Protein AF-A0A0B8P207-F1 (afdb_monomer_lite)

Secondary structure (DSSP, 8-state):
--HHHHHHTSPPPTTS---THHHHHSHHHHHHHHHHHH-TT-TTTSPPHHHHHHHHHHHHHHTT--TT-EEEEET-TTTHHHHHHHHTT-SEEEEE--TTS-GGGT----S-GGG-TT---SSS----PPPP--

InterPro domains:
  IPR029063 S-adenosyl-L-methionine-dependent methyltransferase superfamily [G3DSA:3.40.50.150] (30-123)
  IPR029063 S-adenosyl-L-methionine-dependent methyltransferase superfamily [SSF53335] (37-93)

pLDDT: mean 72.71, std 22.45, range [26.7, 98.06]

Organism: NCBI:txid1481914

Sequence (134 aa):
MFKKIDEASAKPVVWSAYTADVLWTDSHIAKQMLAFHLNPDLSLASRTAEFIDASVDWLVSEFNLSAESKTLDFGCGPGLYTQRLKSKGVGTVLVWISQKTPLSTQERKPRNQSLISNITTGTTLNTVTLASSI

Radius of gyration: 18.99 Å; chains: 1; bounding box: 68×33×40 Å

Foldseek 3Di:
DDVVVVVVPPDDDVPPDDPCLCCAQPPVNVVVLVVQCPDQVHPPNPDHLVVLLVVLVCVCVVVVAALPDAEEAEPCQLPSNVLNNVVVHGRHYEYADDPSHDCVSVPPPPPPVVRPPDHDHDPDPDDDDDDDDD

Structure (mmCIF, N/CA/C/O backbone):
data_AF-A0A0B8P207-F1
#
_entry.id   AF-A0A0B8P207-F1
#
loop_
_atom_site.group_PDB
_atom_site.id
_atom_site.type_symbol
_atom_site.label_atom_id
_atom_site.label_alt_id
_atom_site.label_comp_id
_atom_site.label_asym_id
_atom_site.label_entity_id
_atom_site.label_seq_id
_atom_site.pdbx_PDB_ins_code
_atom_site.Cartn_x
_atom_site.Cartn_y
_atom_site.Cartn_z
_atom_site.occupancy
_atom_site.B_iso_or_equiv
_atom_site.auth_seq_id
_atom_site.auth_comp_id
_atom_site.auth_asym_id
_atom_site.auth_atom_id
_atom_site.pdbx_PDB_model_num
ATOM 1 N N . MET A 1 1 ? 42.340 -3.770 -14.463 1.00 63.97 1 MET A N 1
ATOM 2 C CA . MET A 1 1 ? 42.046 -4.411 -15.767 1.00 63.97 1 MET A CA 1
ATOM 3 C C . MET A 1 1 ? 40.604 -4.881 -15.629 1.00 63.97 1 MET A C 1
ATOM 5 O O . MET A 1 1 ? 40.405 -5.941 -15.077 1.00 63.97 1 MET A O 1
ATOM 9 N N . PHE A 1 2 ? 39.578 -4.045 -15.795 1.00 79.06 2 PHE A N 1
ATOM 10 C CA . PHE A 1 2 ? 39.182 -3.236 -16.948 1.00 79.06 2 PHE A CA 1
ATOM 11 C C . PHE A 1 2 ? 38.489 -1.950 -16.458 1.00 79.06 2 PHE A C 1
ATOM 13 O O . PHE A 1 2 ? 37.304 -1.964 -16.145 1.00 79.06 2 PHE A O 1
ATOM 20 N N . LYS A 1 3 ? 39.213 -0.821 -16.444 1.00 83.81 3 LYS A N 1
ATOM 21 C CA . LYS A 1 3 ? 38.794 0.414 -15.751 1.00 83.81 3 LYS A CA 1
ATOM 22 C C . LYS A 1 3 ? 37.369 0.885 -16.093 1.00 83.81 3 LYS A C 1
ATOM 24 O O . LYS A 1 3 ? 36.627 1.275 -15.207 1.00 83.81 3 LYS A O 1
ATOM 29 N N . LYS A 1 4 ? 36.964 0.779 -17.365 1.00 86.88 4 LYS A N 1
ATOM 30 C CA . LYS A 1 4 ? 35.610 1.150 -17.815 1.00 86.88 4 LYS A CA 1
ATOM 31 C C . LYS A 1 4 ? 34.506 0.246 -17.253 1.00 86.88 4 LYS A C 1
ATOM 33 O O . LYS A 1 4 ? 33.404 0.722 -17.014 1.00 86.88 4 LYS A O 1
ATOM 38 N N . ILE A 1 5 ? 34.785 -1.044 -17.071 1.00 88.25 5 ILE A N 1
ATOM 39 C CA . ILE A 1 5 ? 33.833 -1.999 -16.486 1.00 88.25 5 ILE A CA 1
ATOM 40 C C . ILE A 1 5 ? 33.750 -1.769 -14.976 1.00 88.25 5 ILE A C 1
ATOM 42 O O . ILE A 1 5 ? 32.649 -1.756 -14.431 1.00 88.25 5 ILE A O 1
ATOM 46 N N . ASP A 1 6 ? 34.892 -1.516 -14.330 1.00 89.69 6 ASP A N 1
ATOM 47 C CA . ASP A 1 6 ? 34.966 -1.216 -12.896 1.00 89.69 6 ASP A CA 1
ATOM 48 C C . ASP A 1 6 ? 34.183 0.069 -12.554 1.00 89.69 6 ASP A C 1
ATOM 50 O O . ASP A 1 6 ? 33.414 0.092 -11.597 1.00 89.69 6 ASP A O 1
ATOM 54 N N . GLU A 1 7 ? 34.309 1.117 -13.377 1.00 87.00 7 GLU A N 1
ATOM 55 C CA . GLU A 1 7 ? 33.564 2.378 -13.233 1.00 87.00 7 GLU A CA 1
ATOM 56 C C . GLU A 1 7 ? 32.055 2.208 -13.488 1.00 87.00 7 GLU A C 1
ATOM 58 O O . GLU A 1 7 ? 31.245 2.728 -12.726 1.00 87.00 7 GLU A O 1
ATOM 63 N N . ALA A 1 8 ? 31.655 1.457 -14.521 1.00 85.62 8 ALA A N 1
ATOM 64 C CA . ALA A 1 8 ? 30.241 1.244 -14.851 1.00 85.62 8 ALA A CA 1
ATOM 65 C C . ALA A 1 8 ? 29.517 0.299 -13.876 1.00 85.62 8 ALA A C 1
ATOM 67 O O . ALA A 1 8 ? 28.298 0.373 -13.735 1.00 85.62 8 ALA A O 1
ATOM 68 N N . SER A 1 9 ? 30.261 -0.588 -13.211 1.00 88.69 9 SER A N 1
ATOM 69 C CA . SER A 1 9 ? 29.723 -1.545 -12.233 1.00 88.69 9 SER A CA 1
ATOM 70 C C . SER A 1 9 ? 29.769 -1.011 -10.800 1.00 88.69 9 SER A C 1
ATOM 72 O O . SER A 1 9 ? 29.312 -1.687 -9.875 1.00 88.69 9 SER A O 1
ATOM 74 N N . ALA A 1 10 ? 30.323 0.188 -10.595 1.00 89.44 10 ALA A N 1
ATOM 75 C CA . ALA A 1 10 ? 30.335 0.834 -9.296 1.00 89.44 10 ALA A CA 1
ATOM 76 C C . ALA A 1 10 ? 28.895 1.063 -8.822 1.00 89.44 10 ALA A C 1
ATOM 78 O O . ALA A 1 10 ? 28.066 1.646 -9.523 1.00 89.44 10 ALA A O 1
ATOM 79 N N . LYS A 1 11 ? 28.588 0.588 -7.612 1.00 87.50 11 LYS A N 1
ATOM 80 C CA . LYS A 1 11 ? 27.251 0.734 -7.040 1.00 87.50 11 LYS A CA 1
ATOM 81 C C . LYS A 1 11 ? 26.928 2.229 -6.902 1.00 87.50 11 LYS A C 1
ATOM 83 O O . LYS A 1 11 ? 27.702 2.944 -6.261 1.00 87.50 11 LYS A O 1
ATOM 88 N N . PRO A 1 12 ? 25.797 2.709 -7.445 1.00 85.69 12 PRO A N 1
ATOM 89 C CA . PRO A 1 12 ? 25.413 4.101 -7.281 1.00 85.69 12 PRO A CA 1
ATOM 90 C C . PRO A 1 12 ? 25.145 4.407 -5.806 1.00 85.69 12 PRO A C 1
ATOM 92 O O . PRO A 1 12 ? 24.719 3.541 -5.033 1.00 85.69 12 PRO A O 1
ATOM 95 N N . VAL A 1 13 ? 25.364 5.663 -5.416 1.00 89.88 13 VAL A N 1
ATOM 96 C CA . VAL A 1 13 ? 24.990 6.146 -4.081 1.00 89.88 13 VAL A CA 1
ATOM 97 C C . VAL A 1 13 ? 23.478 5.979 -3.905 1.00 89.88 13 VAL A C 1
ATOM 99 O O . VAL A 1 13 ? 22.705 6.187 -4.845 1.00 89.88 13 VAL A O 1
ATOM 102 N N . VAL A 1 14 ? 23.042 5.574 -2.711 1.00 87.56 14 VAL A N 1
ATOM 103 C CA . VAL A 1 14 ? 21.616 5.361 -2.427 1.00 87.56 14 VAL A CA 1
ATOM 104 C C . VAL A 1 14 ? 20.849 6.664 -2.694 1.00 87.56 14 VAL A C 1
ATOM 106 O O . VAL A 1 14 ? 21.288 7.733 -2.281 1.00 87.56 14 VAL A O 1
ATOM 109 N N . TRP A 1 15 ? 19.739 6.572 -3.434 1.00 81.00 15 TRP A N 1
ATOM 110 C CA . TRP A 1 15 ? 18.905 7.706 -3.877 1.00 81.00 15 TRP A CA 1
ATOM 111 C C . TRP A 1 15 ? 19.580 8.736 -4.799 1.00 81.00 15 TRP A C 1
ATOM 113 O O . TRP A 1 15 ? 19.020 9.804 -5.027 1.00 81.00 15 TRP A O 1
ATOM 123 N N . SER A 1 16 ? 20.740 8.426 -5.384 1.00 83.69 16 SER A N 1
ATOM 124 C CA . SER A 1 16 ? 21.427 9.346 -6.313 1.00 83.69 16 SER A CA 1
ATOM 125 C C . SER A 1 16 ? 20.692 9.596 -7.632 1.00 83.69 16 SER A C 1
ATOM 127 O O . SER A 1 16 ? 20.983 10.575 -8.314 1.00 83.69 16 SER A O 1
ATOM 129 N N . ALA A 1 17 ? 19.733 8.741 -7.990 1.00 77.25 17 ALA A N 1
ATOM 130 C CA . ALA A 1 17 ? 18.917 8.896 -9.183 1.00 77.25 17 ALA A CA 1
ATOM 131 C C . ALA A 1 17 ? 17.462 8.505 -8.908 1.00 77.25 17 ALA A C 1
ATOM 133 O O . ALA A 1 17 ? 17.185 7.495 -8.259 1.00 77.25 17 ALA A O 1
ATOM 134 N N . TYR A 1 18 ? 16.533 9.291 -9.453 1.00 71.06 18 TYR A N 1
ATOM 135 C CA . TYR A 1 18 ? 15.107 8.982 -9.471 1.00 71.06 18 TYR A CA 1
ATOM 136 C C . TYR A 1 18 ? 14.682 8.660 -10.904 1.00 71.06 18 TYR A C 1
ATOM 138 O O . TYR A 1 18 ? 14.500 9.552 -11.727 1.00 71.06 18 TYR A O 1
ATOM 146 N N . THR A 1 19 ? 14.550 7.373 -11.216 1.00 70.69 19 THR A N 1
ATOM 147 C CA . THR A 1 19 ? 14.249 6.884 -12.574 1.00 70.69 19 THR A CA 1
ATOM 148 C C . THR A 1 19 ? 12.760 6.638 -12.817 1.00 70.69 19 THR A C 1
ATOM 150 O O . THR A 1 19 ? 12.350 6.401 -13.949 1.00 70.69 19 THR A O 1
ATOM 153 N N . ALA A 1 20 ? 11.933 6.728 -11.772 1.00 70.75 20 ALA A N 1
ATOM 154 C CA . ALA A 1 20 ? 10.501 6.448 -11.851 1.00 70.75 20 ALA A CA 1
ATOM 155 C C . ALA A 1 20 ? 9.675 7.584 -12.485 1.00 70.75 20 ALA A C 1
ATOM 157 O O . ALA A 1 20 ? 8.475 7.416 -12.677 1.00 70.75 20 ALA A O 1
ATOM 158 N N . ASP A 1 21 ? 10.292 8.721 -12.829 1.00 71.69 21 ASP A N 1
ATOM 159 C CA . ASP A 1 21 ? 9.594 9.870 -13.424 1.00 71.69 21 ASP A CA 1
ATOM 160 C C . ASP A 1 21 ? 8.957 9.510 -14.776 1.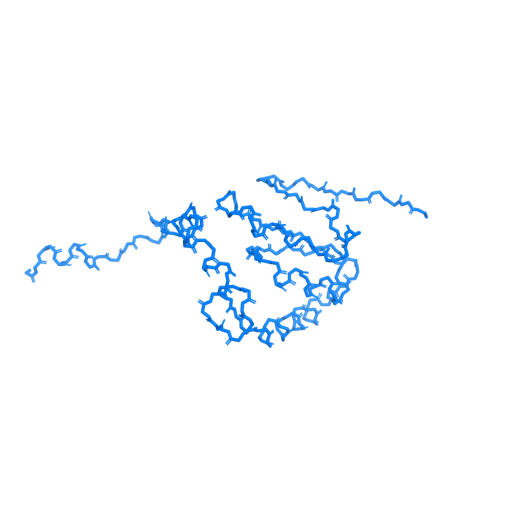00 71.69 21 ASP A C 1
ATOM 162 O O . ASP A 1 21 ? 7.786 9.787 -15.030 1.00 71.69 21 ASP A O 1
ATOM 166 N N . VAL A 1 22 ? 9.700 8.789 -15.621 1.00 77.00 22 VAL A N 1
ATOM 167 C CA . VAL A 1 22 ? 9.257 8.377 -16.965 1.00 77.00 22 VAL A CA 1
ATOM 168 C C . VAL A 1 22 ? 8.040 7.447 -16.907 1.00 77.00 22 VAL A C 1
ATOM 170 O O . VAL A 1 22 ? 7.194 7.492 -17.794 1.00 77.00 22 VAL A O 1
ATOM 173 N N . LEU A 1 23 ? 7.904 6.651 -15.839 1.00 76.38 23 LEU A N 1
ATOM 174 C CA . LEU A 1 23 ? 6.792 5.703 -15.679 1.00 76.38 23 LEU A CA 1
ATOM 175 C C . LEU A 1 23 ? 5.426 6.391 -15.583 1.00 76.38 23 LEU A C 1
ATOM 177 O O . LEU A 1 23 ? 4.408 5.790 -15.919 1.00 76.38 23 LEU A O 1
ATOM 181 N N . TRP A 1 24 ? 5.408 7.633 -15.105 1.00 74.50 24 TRP A N 1
ATOM 182 C CA . TRP A 1 24 ? 4.190 8.372 -14.786 1.00 74.50 24 TRP A CA 1
ATOM 183 C C . TRP A 1 24 ? 4.001 9.623 -15.649 1.00 74.50 24 TRP A C 1
ATOM 185 O O . TRP A 1 24 ? 2.873 10.090 -15.799 1.00 74.50 24 TRP A O 1
ATOM 195 N N . THR A 1 25 ? 5.078 10.143 -16.239 1.00 76.88 25 THR A N 1
ATOM 196 C CA . THR A 1 25 ? 5.042 11.326 -17.112 1.00 76.88 25 THR A CA 1
ATOM 197 C C . THR A 1 25 ? 4.810 10.991 -18.584 1.00 76.88 25 THR A C 1
ATOM 199 O O . THR A 1 25 ? 4.226 11.806 -19.298 1.00 76.88 25 THR A O 1
ATOM 202 N N . ASP A 1 26 ? 5.186 9.794 -19.047 1.00 84.69 26 ASP A N 1
ATOM 203 C CA . ASP A 1 26 ? 4.831 9.335 -20.390 1.00 84.69 26 ASP A CA 1
ATOM 204 C C . ASP A 1 26 ? 3.397 8.790 -20.416 1.00 84.69 26 ASP A C 1
ATOM 206 O O . ASP A 1 26 ? 3.046 7.860 -19.690 1.00 84.69 26 ASP A O 1
ATOM 210 N N . SER A 1 27 ? 2.550 9.354 -21.278 1.00 81.31 27 SER A N 1
ATOM 211 C CA . SER A 1 27 ? 1.120 9.022 -21.311 1.00 81.31 27 SER A CA 1
ATOM 212 C C . SER A 1 27 ? 0.810 7.574 -21.710 1.00 81.31 27 SER A C 1
ATOM 214 O O . SER A 1 27 ? -0.212 7.030 -21.283 1.00 81.31 27 SER A O 1
ATOM 216 N N . HIS A 1 28 ? 1.651 6.944 -22.535 1.00 85.31 28 HIS A N 1
ATOM 217 C CA . HIS A 1 28 ? 1.461 5.560 -22.959 1.00 85.31 28 HIS A CA 1
ATOM 218 C C . HIS A 1 28 ? 1.875 4.611 -21.834 1.00 85.31 28 HIS A C 1
ATOM 220 O O . HIS A 1 28 ? 1.100 3.729 -21.455 1.00 85.31 28 HIS A O 1
ATOM 226 N N . ILE A 1 29 ? 3.054 4.844 -21.253 1.00 83.12 29 ILE A N 1
ATOM 227 C CA . ILE A 1 29 ? 3.585 4.039 -20.148 1.00 83.12 29 ILE A CA 1
ATOM 228 C C . ILE A 1 29 ? 2.687 4.172 -18.914 1.00 83.12 29 ILE A C 1
ATOM 230 O O . ILE A 1 29 ? 2.298 3.159 -18.335 1.00 83.12 29 ILE A O 1
ATOM 234 N N . ALA A 1 30 ? 2.261 5.387 -18.565 1.00 82.19 30 ALA A N 1
ATOM 235 C CA . ALA A 1 30 ? 1.396 5.644 -17.417 1.00 82.19 30 ALA A CA 1
ATOM 236 C C . ALA A 1 30 ? 0.056 4.898 -17.491 1.00 82.19 30 ALA A C 1
ATOM 238 O O . ALA A 1 30 ? -0.410 4.361 -16.484 1.00 82.19 30 ALA A O 1
ATOM 239 N N . LYS A 1 31 ? -0.566 4.826 -18.678 1.00 83.88 31 LYS A N 1
ATOM 240 C CA . LYS A 1 31 ? -1.819 4.076 -18.879 1.00 83.88 31 LYS A CA 1
ATOM 241 C C . LYS A 1 31 ? -1.630 2.588 -18.614 1.00 83.88 31 LYS A C 1
ATOM 243 O O . LYS A 1 31 ? -2.454 1.987 -17.928 1.00 83.88 31 LYS A O 1
ATOM 248 N N . GLN A 1 32 ? -0.542 2.012 -19.120 1.00 87.12 32 GLN A N 1
ATOM 249 C CA . GLN A 1 32 ? -0.236 0.599 -18.903 1.00 87.12 32 GLN A CA 1
ATOM 250 C C . GLN A 1 32 ? 0.117 0.322 -17.442 1.00 87.12 32 GLN A C 1
ATOM 252 O O . GLN A 1 32 ? -0.411 -0.615 -16.850 1.00 87.12 32 GLN A O 1
ATOM 257 N N . MET A 1 33 ? 0.931 1.180 -16.825 1.00 85.50 33 MET A N 1
ATOM 258 C CA . MET A 1 33 ? 1.253 1.104 -15.400 1.00 85.50 33 MET A CA 1
ATOM 259 C C . MET A 1 33 ? -0.004 1.140 -14.528 1.00 85.50 33 MET A C 1
ATOM 261 O O . MET A 1 33 ? -0.147 0.321 -13.620 1.00 85.50 33 MET A O 1
ATOM 265 N N . LEU A 1 34 ? -0.949 2.035 -14.828 1.00 84.94 34 LEU A N 1
ATOM 266 C CA . LEU A 1 34 ? -2.228 2.091 -14.125 1.00 84.94 34 LEU A CA 1
ATOM 267 C C . LEU A 1 34 ? -3.057 0.819 -14.350 1.00 84.94 34 LEU A C 1
ATOM 269 O O . LEU A 1 34 ? -3.616 0.288 -13.392 1.00 84.94 34 LEU A O 1
ATOM 273 N N . ALA A 1 35 ? -3.113 0.299 -15.578 1.00 85.31 35 ALA A N 1
ATOM 274 C CA . ALA A 1 35 ? -3.821 -0.945 -15.877 1.00 85.31 35 ALA A CA 1
ATOM 275 C C . ALA A 1 35 ? -3.256 -2.134 -15.079 1.00 85.31 35 ALA A C 1
ATOM 277 O O . ALA A 1 35 ? -4.028 -2.889 -14.487 1.00 85.31 35 ALA A O 1
ATOM 278 N N . PHE A 1 36 ? -1.928 -2.258 -14.979 1.00 86.44 36 PHE A N 1
ATOM 279 C CA . PHE A 1 36 ? -1.287 -3.284 -14.151 1.00 86.44 36 PHE A CA 1
ATOM 280 C C . PHE A 1 36 ? -1.574 -3.100 -12.660 1.00 86.44 36 PHE A C 1
ATOM 282 O O . PHE A 1 36 ? -1.835 -4.079 -11.970 1.00 86.44 36 PHE A O 1
ATOM 289 N N . HIS A 1 37 ? -1.574 -1.864 -12.157 1.00 83.38 37 HIS A N 1
ATOM 290 C CA . HIS A 1 37 ? -1.909 -1.584 -10.759 1.00 83.38 37 HIS A CA 1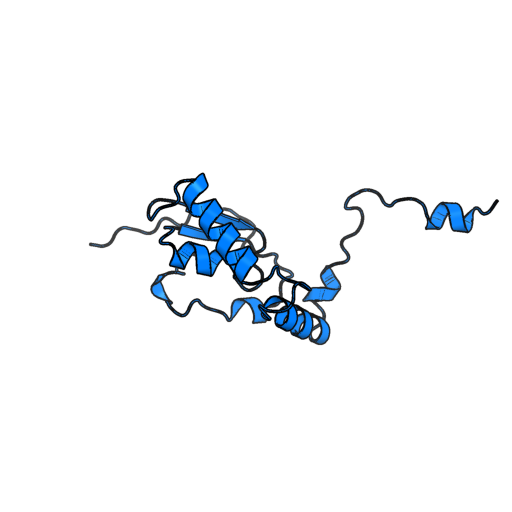
ATOM 291 C C . HIS A 1 37 ? -3.358 -1.933 -10.400 1.00 83.38 37 HIS A C 1
ATOM 293 O O . HIS A 1 37 ? -3.640 -2.236 -9.239 1.00 83.38 37 HIS A O 1
ATOM 299 N N . LEU A 1 38 ? -4.273 -1.841 -11.368 1.00 82.88 38 LEU A N 1
ATOM 300 C CA . LEU A 1 38 ? -5.699 -2.103 -11.190 1.00 82.88 38 LEU A CA 1
ATOM 301 C C . LEU A 1 38 ? -6.094 -3.561 -11.431 1.00 82.88 38 LEU A C 1
ATOM 303 O O . LEU A 1 38 ? -7.223 -3.919 -11.093 1.00 82.88 38 LEU A O 1
ATOM 307 N N . ASN A 1 39 ? -5.211 -4.377 -12.007 1.00 85.12 39 ASN A N 1
ATOM 308 C CA . ASN A 1 39 ? -5.474 -5.790 -12.228 1.00 85.12 39 ASN A CA 1
ATOM 309 C C . ASN A 1 39 ? -5.215 -6.580 -10.925 1.00 85.12 39 ASN A C 1
ATOM 311 O O . ASN A 1 39 ? -4.060 -6.676 -10.509 1.00 85.12 39 ASN A O 1
ATOM 315 N N . PRO A 1 40 ? -6.256 -7.134 -10.274 1.00 81.06 40 PRO A N 1
ATOM 316 C CA . PRO A 1 40 ? -6.113 -7.817 -8.987 1.00 81.06 40 PRO A CA 1
ATOM 317 C C . PRO A 1 40 ? -5.354 -9.148 -9.082 1.00 81.06 40 PRO A C 1
ATOM 319 O O . PRO A 1 40 ? -4.796 -9.588 -8.076 1.00 81.06 40 PRO A O 1
ATOM 322 N N . ASP A 1 41 ? -5.298 -9.741 -10.277 1.00 83.62 41 ASP A N 1
ATOM 323 C CA . ASP A 1 41 ? -4.736 -11.072 -10.526 1.00 83.62 41 ASP A CA 1
ATOM 324 C C . ASP A 1 41 ? -3.233 -11.019 -10.851 1.00 83.62 41 ASP A C 1
ATOM 326 O O . ASP A 1 41 ? -2.554 -12.045 -10.900 1.00 83.62 41 ASP A O 1
ATOM 330 N N . LEU A 1 42 ? -2.692 -9.820 -11.094 1.00 80.75 42 LEU A N 1
ATOM 331 C CA . LEU A 1 42 ? -1.298 -9.614 -11.474 1.00 80.75 42 LEU A CA 1
ATOM 332 C C . LEU A 1 42 ? -0.518 -8.962 -10.335 1.00 80.75 42 LEU A C 1
ATOM 334 O O . LEU A 1 42 ? -0.729 -7.800 -10.001 1.00 80.75 42 LEU A O 1
ATOM 338 N N . SER A 1 43 ? 0.496 -9.656 -9.819 1.00 81.00 43 SER A N 1
ATOM 339 C CA . SER A 1 43 ? 1.416 -9.097 -8.819 1.00 81.00 43 SER A CA 1
ATOM 340 C C . SER A 1 43 ? 2.555 -8.260 -9.434 1.00 81.00 43 SER A C 1
ATOM 342 O O . SER A 1 43 ? 3.670 -8.257 -8.911 1.00 81.00 43 SER A O 1
ATOM 344 N N . LEU A 1 44 ? 2.321 -7.629 -10.593 1.00 79.62 44 LEU A N 1
ATOM 345 C CA . LEU A 1 44 ? 3.358 -6.939 -11.377 1.00 79.62 44 LEU A CA 1
ATOM 346 C C . LEU A 1 44 ? 3.605 -5.496 -10.920 1.00 79.62 44 LEU A C 1
ATOM 348 O O . LEU A 1 44 ? 4.734 -5.020 -10.996 1.00 79.62 44 LEU A O 1
ATOM 352 N N . ALA A 1 45 ? 2.560 -4.805 -10.463 1.00 79.81 45 ALA A N 1
ATOM 353 C CA . ALA A 1 45 ? 2.632 -3.398 -10.061 1.00 79.81 45 ALA A CA 1
ATOM 354 C C . ALA A 1 45 ? 2.052 -3.173 -8.658 1.00 79.81 45 ALA A C 1
ATOM 356 O O . ALA A 1 45 ? 2.686 -2.549 -7.810 1.00 79.81 45 ALA A O 1
ATOM 357 N N . SER A 1 46 ? 0.873 -3.737 -8.387 1.00 84.12 46 SER A N 1
ATOM 358 C CA . SER A 1 46 ? 0.323 -3.870 -7.034 1.00 84.12 46 SER A CA 1
ATOM 359 C C . SER A 1 46 ? 0.560 -5.286 -6.501 1.00 84.12 46 SER A C 1
ATOM 361 O O . SER A 1 46 ? 0.799 -6.220 -7.264 1.00 84.12 46 SER A O 1
ATOM 363 N N . ARG A 1 47 ? 0.454 -5.466 -5.179 1.00 88.38 47 ARG A N 1
ATOM 364 C CA . ARG A 1 47 ? 0.196 -6.794 -4.596 1.00 88.38 47 ARG A CA 1
ATOM 365 C C . ARG A 1 47 ? -1.195 -7.278 -5.040 1.00 88.38 47 ARG A C 1
ATOM 367 O O . ARG A 1 47 ? -2.029 -6.455 -5.417 1.00 88.38 47 ARG A O 1
ATOM 374 N N . THR A 1 48 ? -1.444 -8.586 -4.975 1.00 90.56 48 THR A N 1
ATOM 375 C CA . THR A 1 48 ? -2.757 -9.150 -5.332 1.00 90.56 48 THR A CA 1
ATOM 376 C C . THR A 1 48 ? -3.850 -8.656 -4.387 1.00 90.56 48 THR A C 1
ATOM 378 O O . THR A 1 48 ? -3.562 -8.193 -3.275 1.00 90.56 48 THR A O 1
ATOM 381 N N . ALA A 1 49 ? -5.107 -8.757 -4.818 1.00 89.94 49 ALA A N 1
ATOM 382 C CA . ALA A 1 49 ? -6.242 -8.329 -4.005 1.00 89.94 49 ALA A CA 1
ATOM 383 C C . ALA A 1 49 ? -6.278 -9.039 -2.643 1.00 89.94 49 ALA A C 1
ATOM 385 O O . ALA A 1 49 ? -6.397 -8.363 -1.624 1.00 89.94 49 ALA A O 1
ATOM 386 N N . GLU A 1 50 ? -6.064 -10.356 -2.614 1.00 92.75 50 GLU A N 1
ATOM 387 C CA . GLU A 1 50 ? -6.106 -11.176 -1.396 1.00 92.75 50 GLU A CA 1
ATOM 388 C C . GLU A 1 50 ? -5.034 -10.739 -0.398 1.00 92.75 50 GLU A C 1
ATOM 390 O O . GLU A 1 50 ? -5.287 -10.649 0.802 1.00 92.75 50 GLU A O 1
ATOM 395 N N . PHE A 1 51 ? -3.832 -10.425 -0.893 1.00 93.69 51 PHE A N 1
ATOM 396 C CA . PHE A 1 51 ? -2.750 -9.939 -0.044 1.00 93.69 51 PHE A CA 1
ATOM 397 C C . PHE A 1 51 ? -3.083 -8.570 0.553 1.00 93.69 51 PHE A C 1
ATOM 399 O O . PHE A 1 51 ? -2.820 -8.326 1.732 1.00 93.69 51 PHE A O 1
ATOM 406 N N . ILE A 1 52 ? -3.645 -7.664 -0.252 1.00 92.69 52 ILE A N 1
ATOM 407 C CA . ILE A 1 52 ? -4.034 -6.328 0.213 1.00 92.69 52 ILE A CA 1
ATOM 408 C C . ILE A 1 52 ? -5.166 -6.438 1.238 1.00 92.69 52 ILE A C 1
ATOM 410 O O . ILE A 1 52 ? -5.093 -5.776 2.270 1.00 92.69 52 ILE A O 1
ATOM 414 N N . ASP A 1 53 ? -6.171 -7.278 0.995 1.00 94.81 53 ASP A N 1
ATOM 415 C CA . ASP A 1 53 ? -7.282 -7.504 1.924 1.00 94.81 53 ASP A CA 1
ATOM 416 C C . ASP A 1 53 ? -6.783 -8.064 3.262 1.00 94.81 53 ASP A C 1
ATOM 418 O O . ASP A 1 53 ? -7.065 -7.480 4.309 1.00 94.81 53 ASP A O 1
ATOM 422 N N . ALA A 1 54 ? -5.939 -9.100 3.233 1.00 96.75 54 ALA A N 1
ATOM 423 C CA . ALA A 1 54 ? -5.320 -9.652 4.438 1.00 96.75 54 ALA A CA 1
ATOM 424 C C . ALA A 1 54 ? -4.449 -8.620 5.175 1.00 96.75 54 ALA A C 1
ATOM 426 O O . ALA A 1 54 ? -4.460 -8.556 6.403 1.00 96.75 54 ALA A O 1
ATOM 427 N N . SER A 1 55 ? -3.719 -7.781 4.433 1.00 95.75 55 SER A N 1
ATOM 428 C CA . SER A 1 55 ? -2.914 -6.703 5.018 1.00 95.75 55 SER A CA 1
ATOM 429 C C . SER A 1 55 ? -3.789 -5.664 5.712 1.00 95.75 55 SER A C 1
ATOM 431 O O . SER A 1 55 ? -3.456 -5.214 6.801 1.00 95.75 55 SER A O 1
ATOM 433 N N . VAL A 1 56 ? -4.900 -5.263 5.088 1.00 95.56 56 VAL A N 1
ATOM 434 C CA . VAL A 1 56 ? -5.830 -4.290 5.669 1.00 95.56 56 VAL A CA 1
ATOM 435 C C . VAL A 1 56 ? -6.487 -4.859 6.920 1.00 95.56 56 VAL A C 1
ATOM 437 O O . VAL A 1 56 ? -6.571 -4.148 7.917 1.00 95.56 56 VAL A O 1
ATOM 440 N N . ASP A 1 57 ? -6.896 -6.125 6.896 1.00 97.50 57 ASP A N 1
ATOM 441 C CA . ASP A 1 57 ? -7.465 -6.790 8.068 1.00 97.50 57 ASP A CA 1
ATOM 442 C C . ASP A 1 57 ? -6.472 -6.839 9.221 1.00 97.50 57 ASP A C 1
ATOM 444 O O . ASP A 1 57 ? -6.812 -6.445 10.337 1.00 97.50 57 ASP A O 1
ATOM 448 N N . TRP A 1 58 ? -5.226 -7.218 8.929 1.00 98.00 58 TRP A N 1
ATOM 449 C CA . TRP A 1 58 ? -4.155 -7.203 9.915 1.00 98.00 58 TRP A CA 1
ATOM 450 C C . TRP A 1 58 ? -3.906 -5.797 10.474 1.00 98.00 58 TRP A C 1
ATOM 452 O O . TRP A 1 58 ? -3.845 -5.634 11.688 1.00 98.00 58 TRP A O 1
ATOM 462 N N . LEU A 1 59 ? -3.831 -4.765 9.626 1.00 96.31 59 LEU A N 1
ATOM 463 C CA . LEU A 1 59 ? -3.645 -3.377 10.070 1.00 96.31 59 LEU A CA 1
ATOM 464 C C . LEU A 1 59 ? -4.786 -2.907 10.980 1.00 96.31 59 LEU A C 1
ATOM 466 O O . LEU A 1 59 ? -4.539 -2.266 12.000 1.00 96.31 59 LEU A O 1
ATOM 470 N N . VAL A 1 60 ? -6.033 -3.209 10.613 1.00 96.56 60 VAL A N 1
ATOM 471 C CA . VAL A 1 60 ? -7.206 -2.825 11.407 1.00 96.56 60 VAL A CA 1
ATOM 472 C C . VAL A 1 60 ? -7.186 -3.519 12.764 1.00 96.56 60 VAL A C 1
ATOM 474 O O . VAL A 1 60 ? -7.422 -2.852 13.769 1.00 96.56 60 VAL A O 1
ATOM 477 N N . SER A 1 61 ? -6.862 -4.815 12.814 1.00 97.44 61 SER A N 1
ATOM 478 C CA . SER A 1 61 ? -6.797 -5.552 14.078 1.00 97.44 61 SER A CA 1
ATOM 479 C C . SER A 1 61 ? -5.610 -5.144 14.948 1.00 97.44 61 SER A C 1
ATOM 481 O O . SER A 1 61 ? -5.781 -4.925 16.142 1.00 97.44 61 SER A O 1
ATOM 483 N N . GLU A 1 62 ? -4.421 -5.018 14.357 1.00 98.06 62 GLU A N 1
ATOM 484 C CA . GLU A 1 62 ? -3.167 -4.765 15.077 1.00 98.06 62 GLU A CA 1
ATOM 485 C C . GLU A 1 62 ? -3.183 -3.391 15.749 1.00 98.06 62 GLU A C 1
ATOM 487 O O . GLU A 1 62 ? -2.787 -3.242 16.902 1.00 98.06 62 GLU A O 1
ATOM 492 N N . PHE A 1 63 ? -3.689 -2.381 15.037 1.00 96.50 63 PHE A N 1
ATOM 493 C CA . PHE A 1 63 ? -3.736 -1.006 15.530 1.00 96.50 63 PHE A CA 1
ATOM 494 C C . PHE A 1 63 ? -5.095 -0.616 16.117 1.00 96.50 63 PHE A C 1
ATOM 496 O O . PHE A 1 63 ? -5.287 0.549 16.465 1.00 96.50 63 PHE A O 1
ATOM 503 N N . ASN A 1 64 ? -6.030 -1.569 16.224 1.00 96.38 64 ASN A N 1
ATOM 504 C CA . ASN A 1 64 ? -7.400 -1.347 16.687 1.00 96.38 64 ASN A CA 1
ATOM 505 C C . ASN A 1 64 ? -8.059 -0.139 15.991 1.00 96.38 64 ASN A C 1
ATOM 507 O O . ASN A 1 64 ? -8.595 0.767 16.634 1.00 96.38 64 ASN A O 1
ATOM 511 N N . LEU A 1 65 ? -7.944 -0.091 14.660 1.00 96.38 65 LEU A N 1
ATOM 512 C CA . LEU A 1 65 ? -8.422 1.044 13.876 1.00 96.38 65 LEU A CA 1
ATOM 513 C C . LEU A 1 65 ? -9.952 1.098 13.884 1.00 96.38 65 LEU A C 1
ATOM 515 O O . LEU A 1 65 ? -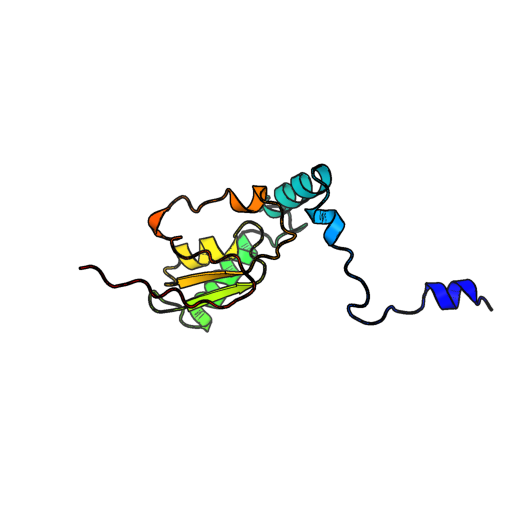10.633 0.101 13.658 1.00 96.38 65 LEU A O 1
ATOM 519 N N . SER A 1 66 ? -10.481 2.300 14.085 1.00 94.69 66 SER A N 1
ATOM 520 C CA . SER A 1 66 ? -11.904 2.556 14.306 1.00 94.69 66 SER A CA 1
ATOM 521 C C . SER A 1 66 ? -12.388 3.827 13.597 1.00 94.69 66 SER A C 1
ATOM 523 O O . SER A 1 66 ? -11.623 4.515 12.908 1.00 94.69 66 SER A O 1
ATOM 525 N N . ALA A 1 67 ? -13.660 4.183 13.797 1.00 93.75 67 ALA A N 1
ATOM 526 C CA . ALA A 1 67 ? -14.263 5.406 13.265 1.00 93.75 67 ALA A CA 1
ATOM 527 C C . ALA A 1 67 ? -13.613 6.697 13.807 1.00 93.75 67 ALA A C 1
ATOM 529 O O . ALA A 1 67 ? -13.703 7.749 13.177 1.00 93.75 67 ALA A O 1
ATOM 530 N N . GLU A 1 68 ? -12.912 6.621 14.936 1.00 94.06 68 GLU A N 1
ATOM 531 C CA . GLU A 1 68 ? -12.181 7.733 15.552 1.00 94.06 68 GLU A CA 1
ATOM 532 C C . GLU A 1 68 ? -10.732 7.834 15.048 1.00 94.06 68 GLU A C 1
ATOM 534 O O . GLU A 1 68 ? -10.052 8.840 15.267 1.00 94.06 68 GLU A O 1
ATOM 539 N N . SER A 1 69 ? -10.245 6.799 14.359 1.00 93.94 69 SER A N 1
ATOM 540 C CA . SER A 1 69 ? -8.861 6.720 13.898 1.00 93.94 69 SER A CA 1
ATOM 541 C C . SER A 1 69 ? -8.582 7.660 12.727 1.00 93.94 69 SER A C 1
ATOM 543 O O . SER A 1 69 ? -9.433 7.908 11.865 1.00 93.94 69 SER A O 1
ATOM 545 N N . LYS A 1 70 ? -7.341 8.155 12.675 1.00 92.38 70 LYS A N 1
ATOM 546 C CA . LYS A 1 70 ? -6.816 8.974 11.578 1.00 92.38 70 LYS A CA 1
ATOM 547 C C . LYS A 1 70 ? -5.578 8.302 11.003 1.00 92.38 70 LYS A C 1
ATOM 549 O O . LYS A 1 70 ? -4.565 8.195 11.687 1.00 92.38 70 LYS A O 1
ATOM 554 N N . THR A 1 71 ? -5.659 7.858 9.757 1.00 88.50 71 THR A N 1
ATOM 555 C CA . THR A 1 71 ? -4.565 7.189 9.050 1.00 88.50 71 THR A CA 1
ATOM 556 C C . THR A 1 71 ? -4.100 8.017 7.857 1.00 88.50 71 THR A C 1
ATOM 558 O O . THR A 1 71 ? -4.829 8.872 7.350 1.00 88.50 71 THR A O 1
ATOM 561 N N . LEU A 1 72 ? -2.861 7.781 7.427 1.00 87.69 72 LEU A N 1
ATOM 562 C CA . LEU A 1 72 ? -2.250 8.413 6.262 1.00 87.69 72 LEU A CA 1
ATOM 563 C C . LEU A 1 72 ? -1.652 7.326 5.364 1.00 87.69 72 LEU A C 1
ATOM 565 O O . LEU A 1 72 ? -0.763 6.590 5.785 1.00 87.69 72 LEU A O 1
ATOM 569 N N . ASP A 1 73 ? -2.160 7.226 4.141 1.00 84.31 73 ASP A N 1
ATOM 570 C CA . ASP A 1 73 ? -1.725 6.281 3.113 1.00 84.31 73 ASP A CA 1
ATOM 571 C C . ASP A 1 73 ? -0.650 6.942 2.232 1.00 84.31 73 ASP A C 1
ATOM 573 O O . ASP A 1 73 ? -0.941 7.823 1.413 1.00 84.31 73 ASP A O 1
ATOM 577 N N . PHE A 1 74 ? 0.611 6.548 2.441 1.00 77.56 74 PHE A N 1
ATOM 578 C CA . PHE A 1 74 ? 1.749 7.012 1.651 1.00 77.56 74 PHE A CA 1
ATOM 579 C C . PHE A 1 74 ? 1.896 6.169 0.385 1.00 77.56 74 PHE A C 1
ATOM 581 O O . PHE A 1 74 ? 2.449 5.072 0.416 1.00 77.56 74 PHE A O 1
ATOM 588 N N . GLY A 1 75 ? 1.462 6.722 -0.750 1.00 69.38 75 GLY A N 1
ATOM 589 C CA . GLY A 1 75 ? 1.647 6.079 -2.050 1.00 69.38 75 GLY A CA 1
ATOM 590 C C . GLY A 1 75 ? 0.455 5.247 -2.507 1.00 69.38 75 GLY A C 1
ATOM 591 O O . GLY A 1 75 ? 0.644 4.220 -3.154 1.00 69.38 75 GLY A O 1
ATOM 592 N N . CYS A 1 76 ? -0.773 5.709 -2.241 1.00 63.47 76 CYS A N 1
ATOM 593 C CA . CYS A 1 76 ? -1.969 4.938 -2.575 1.00 63.47 76 CYS A CA 1
ATOM 594 C C . CYS A 1 76 ? -2.104 4.629 -4.073 1.00 63.47 76 CYS A C 1
ATOM 596 O O . CYS A 1 76 ? -2.883 3.742 -4.418 1.00 63.47 76 CYS A O 1
ATOM 598 N N . GLY A 1 77 ? -1.415 5.372 -4.955 1.00 72.25 77 GLY A N 1
ATOM 599 C CA . GLY A 1 77 ? -1.574 5.291 -6.407 1.00 72.25 77 GLY A CA 1
ATOM 600 C C . GLY A 1 77 ? -3.071 5.272 -6.757 1.00 72.25 77 GLY A C 1
ATOM 601 O O . GLY A 1 77 ? -3.737 6.273 -6.510 1.00 72.25 77 GLY A O 1
ATOM 602 N N . PRO A 1 78 ? -3.637 4.141 -7.225 1.00 74.62 78 PRO A N 1
ATOM 603 C CA . PRO A 1 78 ? -5.077 3.975 -7.504 1.00 74.62 78 PRO A CA 1
ATOM 604 C C . PRO A 1 78 ? -6.035 3.922 -6.286 1.00 74.62 78 PRO A C 1
ATOM 606 O O . PRO A 1 78 ? -7.245 3.779 -6.471 1.00 74.62 78 PRO A O 1
ATOM 609 N N . GLY A 1 79 ? -5.538 3.975 -5.048 1.00 81.75 79 GLY A N 1
ATOM 610 C CA . GLY A 1 79 ? -6.343 4.020 -3.819 1.00 81.75 79 GLY A CA 1
ATOM 611 C C . GLY A 1 79 ? -6.735 2.660 -3.227 1.00 81.75 79 GLY A C 1
ATOM 612 O O . GLY A 1 79 ? -7.737 2.581 -2.515 1.00 81.75 79 GLY A O 1
ATOM 613 N N . LEU A 1 80 ? -5.989 1.584 -3.511 1.00 85.94 80 LEU A N 1
ATOM 614 C CA . LEU A 1 80 ? -6.386 0.214 -3.134 1.00 85.94 80 LEU A CA 1
ATOM 615 C C . LEU A 1 80 ? -6.488 -0.008 -1.619 1.00 85.94 80 LEU A C 1
ATOM 617 O O . LEU A 1 80 ? -7.449 -0.643 -1.183 1.00 85.94 80 LEU A O 1
ATOM 621 N N . TYR A 1 81 ? -5.541 0.521 -0.836 1.00 89.38 81 TYR A N 1
ATOM 622 C CA . TYR A 1 81 ? -5.546 0.432 0.630 1.00 89.38 81 TYR A CA 1
ATOM 623 C C . TYR A 1 81 ? -6.545 1.412 1.241 1.00 89.38 81 TYR A C 1
ATOM 625 O O . TYR A 1 81 ? -7.399 1.008 2.028 1.00 89.38 81 TYR A O 1
ATOM 633 N N . THR A 1 82 ? -6.507 2.678 0.817 1.00 88.50 82 THR A N 1
ATOM 634 C CA . THR A 1 82 ? -7.446 3.720 1.260 1.00 88.50 82 THR A CA 1
ATOM 635 C C . THR A 1 82 ? -8.914 3.285 1.170 1.00 88.50 82 THR A C 1
ATOM 637 O O . THR A 1 82 ? -9.662 3.416 2.141 1.00 88.50 82 THR A O 1
ATOM 640 N N . GLN A 1 83 ? -9.342 2.732 0.027 1.00 87.38 83 GLN A N 1
ATOM 641 C CA . GLN A 1 83 ? -10.731 2.292 -0.160 1.00 87.38 83 GLN A CA 1
ATOM 642 C C . GLN A 1 83 ? -11.1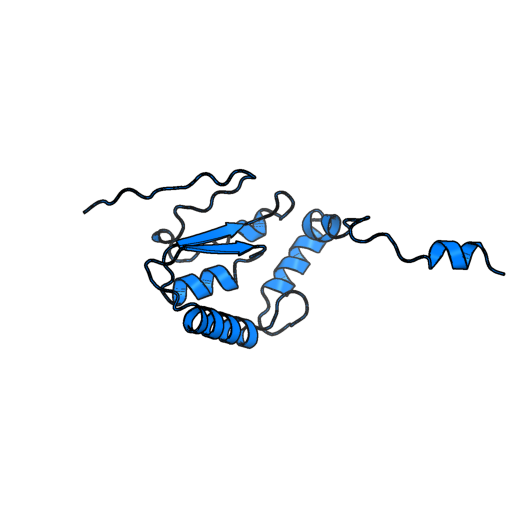13 1.168 0.808 1.00 87.38 83 GLN A C 1
ATOM 644 O O . GLN A 1 83 ? -12.207 1.183 1.373 1.00 87.38 83 GLN A O 1
ATOM 649 N N . ARG A 1 84 ? -10.201 0.222 1.037 1.00 91.31 84 ARG A N 1
ATOM 650 C CA . ARG A 1 84 ? -10.425 -0.914 1.934 1.00 91.31 84 ARG A CA 1
ATOM 651 C C . ARG A 1 84 ? -1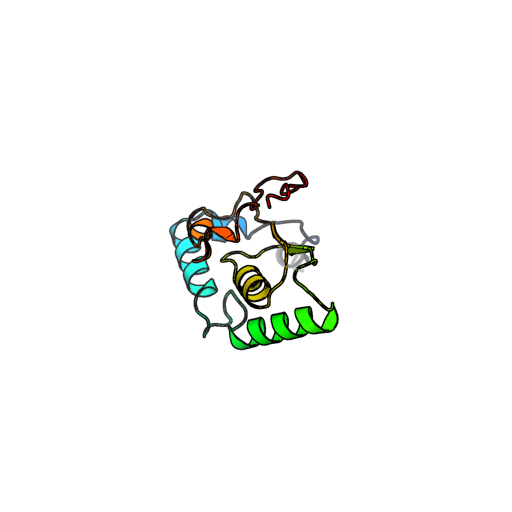0.442 -0.492 3.399 1.00 91.31 84 ARG A C 1
ATOM 653 O O . ARG A 1 84 ? -11.368 -0.874 4.107 1.00 91.31 84 ARG A O 1
ATOM 660 N N . LEU A 1 85 ? -9.527 0.377 3.830 1.00 91.31 85 LEU A N 1
ATOM 661 C CA . LEU A 1 85 ? -9.539 0.958 5.180 1.00 91.31 85 LEU A CA 1
ATOM 662 C C . LEU A 1 85 ? -10.858 1.689 5.458 1.00 91.31 85 LEU A C 1
ATOM 664 O O . LEU A 1 85 ? -11.492 1.459 6.486 1.00 91.31 85 LEU A O 1
ATOM 668 N N . LYS A 1 86 ? -11.339 2.502 4.508 1.00 89.75 86 LYS A N 1
ATOM 669 C CA . LYS A 1 86 ? -12.664 3.130 4.627 1.00 89.75 86 LYS A CA 1
ATOM 670 C C . LYS A 1 86 ? -13.794 2.103 4.686 1.00 89.75 86 LYS A C 1
ATOM 672 O O . LYS A 1 86 ? -14.707 2.283 5.485 1.00 89.75 86 LYS A O 1
ATOM 677 N N . SER A 1 87 ? -13.733 1.032 3.892 1.00 91.06 87 SER A N 1
ATOM 678 C CA . SER A 1 87 ? -14.741 -0.039 3.930 1.00 91.06 87 SER A CA 1
ATOM 679 C C . SER A 1 87 ? -14.767 -0.805 5.260 1.00 91.06 87 SER A C 1
ATOM 681 O O . SER A 1 87 ? -15.817 -1.308 5.645 1.00 91.06 87 SER A O 1
ATOM 683 N N . LYS A 1 88 ? -13.644 -0.834 5.991 1.00 93.25 88 LYS A N 1
ATOM 684 C CA . LYS A 1 88 ? -13.518 -1.432 7.330 1.00 93.25 88 LYS A CA 1
ATOM 685 C C . LYS A 1 88 ? -13.942 -0.492 8.464 1.00 93.25 88 LYS A C 1
ATOM 687 O O . LYS A 1 88 ? -13.804 -0.844 9.627 1.00 93.25 88 LYS A O 1
ATOM 692 N N . GLY A 1 89 ? -14.473 0.690 8.143 1.00 90.94 89 GLY A N 1
ATOM 693 C CA . GLY A 1 89 ? -14.996 1.630 9.136 1.00 90.94 89 GLY A CA 1
ATOM 694 C C . GLY A 1 89 ? -13.957 2.580 9.731 1.00 90.94 89 GLY A C 1
ATOM 695 O O . GLY A 1 89 ? -14.270 3.282 10.687 1.00 90.94 89 GLY A O 1
ATOM 696 N N . VAL A 1 90 ? -12.747 2.661 9.162 1.00 91.75 90 VAL A N 1
ATOM 697 C CA . VAL A 1 90 ? -11.738 3.629 9.616 1.00 91.75 90 VAL A CA 1
ATOM 698 C C . VAL A 1 90 ? -12.238 5.056 9.377 1.00 91.75 90 VAL A C 1
ATOM 700 O O . VAL A 1 90 ? -12.759 5.377 8.301 1.00 91.75 90 VAL A O 1
ATOM 703 N N . GLY A 1 91 ? -12.075 5.914 10.383 1.00 91.12 91 GLY A N 1
ATOM 704 C CA . GLY A 1 91 ? -12.566 7.291 10.415 1.00 91.12 91 GLY A CA 1
ATOM 705 C C . GLY A 1 91 ? -12.032 8.177 9.297 1.00 91.12 91 GLY A C 1
ATOM 706 O O . GLY A 1 91 ? -12.662 8.350 8.249 1.00 91.12 91 GLY A O 1
ATOM 707 N N . THR A 1 92 ? -10.862 8.769 9.523 1.00 87.00 92 THR A N 1
ATOM 708 C CA . THR A 1 92 ? -10.180 9.616 8.537 1.00 87.00 92 THR A CA 1
ATOM 709 C C . THR A 1 92 ? -9.061 8.825 7.881 1.00 87.00 92 THR A C 1
ATOM 711 O O . THR A 1 92 ? -8.200 8.298 8.577 1.00 87.00 92 THR A O 1
ATOM 714 N N . VAL A 1 93 ? -9.041 8.786 6.550 1.00 85.38 93 VAL A N 1
ATOM 715 C CA . VAL A 1 93 ? -7.927 8.227 5.777 1.00 85.38 93 VAL A CA 1
ATOM 716 C C . VAL A 1 93 ? -7.434 9.318 4.840 1.00 85.38 93 VAL A C 1
ATOM 718 O O . VAL A 1 93 ? -8.119 9.686 3.886 1.00 85.38 93 VAL A O 1
ATOM 721 N N . LEU A 1 94 ? -6.280 9.88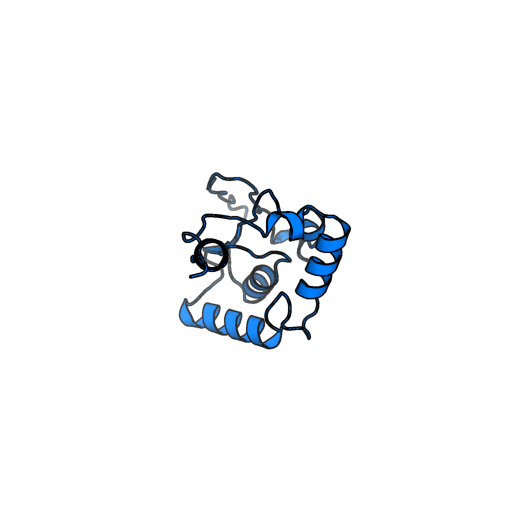6 5.166 1.00 80.25 94 LEU A N 1
ATOM 722 C CA . LEU A 1 94 ? -5.594 10.854 4.327 1.00 80.25 94 LEU A CA 1
ATOM 723 C C . LEU A 1 94 ? -4.762 10.118 3.288 1.00 80.25 94 LEU A C 1
ATOM 725 O O . LEU A 1 94 ? -4.229 9.042 3.546 1.00 80.25 94 LEU A O 1
ATOM 729 N N . VAL A 1 95 ? -4.623 10.732 2.122 1.00 76.75 95 VAL A N 1
ATOM 730 C CA . VAL A 1 95 ? -3.875 10.163 1.009 1.00 76.75 95 VAL A CA 1
ATOM 731 C C . VAL A 1 95 ? -2.736 11.097 0.660 1.00 76.75 95 VAL A C 1
ATOM 733 O O . VAL A 1 95 ? -2.968 12.267 0.354 1.00 76.75 95 VAL A O 1
ATOM 736 N N . TRP A 1 96 ? -1.512 10.575 0.664 1.00 69.69 96 TRP A N 1
ATOM 737 C CA . TRP A 1 96 ? -0.365 11.300 0.144 1.00 69.69 96 TRP A CA 1
ATOM 738 C C . TRP A 1 96 ? -0.077 10.870 -1.294 1.00 69.69 96 TRP A C 1
ATOM 740 O O . TRP A 1 96 ? 0.221 9.701 -1.562 1.00 69.69 96 TRP A O 1
ATOM 750 N N . ILE A 1 97 ? -0.145 11.835 -2.214 1.00 62.59 97 ILE A N 1
ATOM 751 C CA . ILE A 1 97 ? 0.234 11.660 -3.617 1.00 62.59 97 ILE A CA 1
ATOM 752 C C . ILE A 1 97 ? 1.399 12.580 -3.980 1.00 62.59 97 ILE A C 1
ATOM 754 O O . ILE A 1 97 ? 1.483 13.721 -3.521 1.00 62.59 97 ILE A O 1
ATOM 758 N N . SER A 1 98 ? 2.290 12.085 -4.839 1.00 64.00 98 SER A N 1
ATOM 759 C CA . SER A 1 98 ? 3.356 12.897 -5.424 1.00 64.00 98 SER A CA 1
ATOM 760 C C . SER A 1 98 ? 2.798 13.770 -6.550 1.00 64.00 98 SER A C 1
ATOM 762 O O . SER A 1 98 ? 1.938 13.332 -7.311 1.00 64.00 98 SER A O 1
ATOM 764 N N . GLN A 1 99 ? 3.333 14.985 -6.714 1.00 60.34 99 GLN A N 1
ATOM 765 C CA . GLN A 1 99 ? 2.937 15.918 -7.786 1.00 60.34 99 GLN A CA 1
ATOM 766 C C . GLN A 1 99 ? 3.120 15.335 -9.197 1.00 60.34 99 GLN A C 1
ATOM 768 O O . GLN A 1 99 ? 2.497 15.794 -10.147 1.00 60.34 99 GLN A O 1
ATOM 773 N N . LYS A 1 100 ? 3.984 14.325 -9.331 1.00 60.62 100 LYS A N 1
ATOM 774 C CA . LYS A 1 100 ? 4.332 13.684 -10.604 1.00 60.62 100 LYS A CA 1
ATOM 775 C C . LYS A 1 100 ? 3.403 12.522 -10.979 1.00 60.62 100 LYS A C 1
ATOM 777 O O . LYS A 1 100 ? 3.607 11.888 -12.008 1.00 60.62 100 LYS A O 1
ATOM 782 N N . THR A 1 101 ? 2.402 12.207 -10.153 1.00 57.53 101 THR A N 1
ATOM 783 C CA . THR A 1 101 ? 1.437 11.138 -10.442 1.00 57.53 101 THR A CA 1
ATOM 784 C C . THR A 1 101 ? 0.340 11.647 -11.396 1.00 57.53 101 THR A C 1
ATOM 786 O O . THR A 1 101 ? -0.292 12.660 -11.092 1.00 57.53 101 THR A O 1
ATOM 789 N N . PRO A 1 102 ? 0.070 10.972 -12.531 1.00 55.97 102 PRO A N 1
ATOM 790 C CA . PRO A 1 102 ? -0.880 11.443 -13.534 1.00 55.97 102 PRO A CA 1
ATOM 791 C C . PRO A 1 102 ? -2.315 11.524 -13.006 1.00 55.97 102 PRO A C 1
ATOM 793 O O . PRO A 1 102 ? -2.774 10.677 -12.235 1.00 55.97 102 PRO A O 1
ATOM 796 N N . LEU A 1 103 ? -3.035 12.546 -13.483 1.00 48.59 103 LEU A N 1
ATOM 797 C CA . LEU A 1 103 ? -4.387 12.918 -13.052 1.00 48.59 103 LEU A CA 1
ATOM 798 C C . LEU A 1 103 ? -5.420 11.788 -13.235 1.00 48.59 103 LEU A C 1
ATOM 800 O O . LEU A 1 103 ? -6.353 11.680 -12.450 1.00 48.59 103 LEU A O 1
ATOM 804 N N . SER A 1 104 ? -5.232 10.895 -14.213 1.00 48.03 104 SER A N 1
ATOM 805 C CA . SER A 1 104 ? -6.137 9.759 -14.470 1.00 48.03 104 SER A CA 1
ATOM 806 C C . SER A 1 104 ? -6.218 8.764 -13.307 1.00 48.03 104 SER A C 1
ATOM 808 O O . SER A 1 104 ? -7.216 8.070 -13.137 1.00 48.03 104 SER A O 1
ATOM 810 N N . THR A 1 105 ? -5.182 8.705 -12.468 1.00 48.75 105 THR A N 1
ATOM 811 C CA . THR A 1 105 ? -5.183 7.915 -11.231 1.00 48.75 105 THR A CA 1
ATOM 812 C C . THR A 1 105 ? -6.097 8.540 -10.160 1.00 48.75 105 THR A C 1
ATOM 814 O O . THR A 1 105 ? -6.577 7.841 -9.271 1.00 48.75 105 THR A O 1
ATOM 817 N N . GLN A 1 106 ? -6.395 9.840 -10.269 1.00 47.75 106 GLN A N 1
ATOM 818 C CA . GLN A 1 106 ? -7.220 10.616 -9.333 1.00 47.75 106 GLN A CA 1
ATOM 819 C C . GLN A 1 106 ? -8.731 10.477 -9.603 1.00 47.75 106 GLN A C 1
ATOM 821 O O . GLN A 1 106 ? -9.544 10.775 -8.729 1.00 47.75 106 GLN A O 1
ATOM 826 N N . GLU A 1 107 ? -9.134 10.007 -10.790 1.00 38.91 107 GLU A N 1
ATOM 827 C CA . GLU A 1 107 ? -10.544 9.970 -11.216 1.00 38.91 107 GLU A CA 1
ATOM 828 C C . GLU A 1 107 ? -11.365 8.831 -10.599 1.00 38.91 107 GLU A C 1
ATOM 830 O O . GLU A 1 107 ? -12.598 8.862 -10.647 1.00 38.91 107 GLU A O 1
ATOM 835 N N . ARG A 1 108 ? -10.732 7.862 -9.920 1.00 46.41 108 ARG A N 1
ATOM 836 C CA . ARG A 1 108 ? -11.461 6.982 -8.995 1.00 46.41 108 ARG A CA 1
ATOM 837 C C . ARG A 1 108 ? -11.803 7.753 -7.719 1.00 46.41 108 ARG A C 1
ATOM 839 O O . ARG A 1 108 ? -11.287 7.451 -6.647 1.00 46.41 108 ARG A O 1
ATOM 846 N N . LYS A 1 109 ? -12.747 8.697 -7.816 1.00 39.12 109 LYS A N 1
ATOM 847 C CA . LYS A 1 109 ? -13.562 9.101 -6.663 1.00 39.12 109 LYS A CA 1
ATOM 848 C C . LYS A 1 109 ? -14.188 7.822 -6.088 1.00 39.12 109 LYS A C 1
ATOM 850 O O . LYS A 1 109 ? -14.876 7.118 -6.833 1.00 39.12 109 LYS A O 1
ATOM 855 N N . PRO A 1 110 ? -13.972 7.484 -4.803 1.00 38.47 110 PRO A N 1
ATOM 856 C CA . PRO A 1 110 ? -14.779 6.482 -4.124 1.00 38.47 110 PRO A CA 1
ATOM 857 C C . PRO A 1 110 ? -16.262 6.666 -4.467 1.00 38.47 110 PRO A C 1
ATOM 859 O O . PRO A 1 110 ? -16.778 7.782 -4.422 1.00 38.47 110 PRO A O 1
ATOM 862 N N . ARG A 1 111 ? -16.954 5.570 -4.807 1.00 36.06 111 ARG A N 1
ATOM 863 C CA . ARG A 1 111 ? -18.395 5.563 -5.142 1.00 36.06 111 ARG A CA 1
ATOM 864 C C . ARG A 1 111 ? -19.276 6.212 -4.057 1.00 36.06 111 ARG A C 1
ATOM 866 O O . ARG A 1 111 ? -20.395 6.604 -4.350 1.00 36.06 111 ARG A O 1
ATOM 873 N N . ASN A 1 112 ? -18.748 6.375 -2.841 1.00 33.91 112 ASN A N 1
ATOM 874 C CA . ASN A 1 112 ? -19.302 7.213 -1.782 1.00 33.91 112 ASN A CA 1
ATOM 875 C C . ASN A 1 112 ? -18.618 8.586 -1.760 1.00 33.91 112 ASN A C 1
ATOM 877 O O . ASN A 1 112 ? -17.597 8.782 -1.100 1.00 33.91 112 ASN A O 1
ATOM 881 N N . GLN A 1 113 ? -19.218 9.548 -2.460 1.00 33.00 113 GLN A N 1
ATOM 882 C CA . GLN A 1 113 ? -18.744 10.933 -2.540 1.00 33.00 113 GLN A CA 1
ATOM 883 C C . GLN A 1 113 ? -18.726 11.663 -1.183 1.00 33.00 113 GLN A C 1
ATOM 885 O O . GLN A 1 113 ? -17.989 12.631 -1.028 1.00 33.00 113 GLN A O 1
ATOM 890 N N . SER A 1 114 ? -19.472 11.169 -0.189 1.00 32.84 114 SER A N 1
ATOM 891 C CA . SER A 1 114 ? -19.532 11.720 1.173 1.00 32.84 114 SER A CA 1
ATOM 892 C C . SER A 1 114 ? -18.323 11.379 2.055 1.00 32.84 114 SER A C 1
ATOM 894 O O . SER A 1 114 ? -18.139 12.005 3.091 1.00 32.84 114 SER A O 1
ATOM 896 N N . LEU A 1 115 ? -17.481 10.413 1.667 1.00 36.88 115 LEU A N 1
ATOM 897 C CA . LEU A 1 115 ? -16.359 9.932 2.491 1.00 36.88 115 LEU A CA 1
ATOM 898 C C . LEU A 1 115 ? -15.013 10.600 2.164 1.00 36.88 115 LEU A C 1
ATOM 900 O O . LEU A 1 115 ? -13.987 10.205 2.715 1.00 36.88 115 LEU A O 1
ATOM 904 N N . ILE A 1 116 ? -15.005 11.576 1.251 1.00 39.88 116 ILE A N 1
ATOM 905 C CA . ILE A 1 116 ? -13.797 12.070 0.574 1.00 39.88 116 ILE A CA 1
ATOM 906 C C . ILE A 1 116 ? -13.637 13.594 0.658 1.00 39.88 116 ILE A C 1
ATOM 908 O O . ILE A 1 116 ? -12.974 14.200 -0.181 1.00 39.88 116 ILE A O 1
ATOM 912 N N . SER A 1 117 ? -14.244 14.249 1.647 1.00 37.38 117 SER A N 1
ATOM 913 C CA . SER A 1 117 ? -14.198 15.714 1.752 1.00 37.38 117 SER A CA 1
ATOM 914 C C . SER A 1 117 ? -12.795 16.283 2.023 1.00 37.38 117 SER A C 1
ATOM 916 O O . SER A 1 117 ? -12.623 17.494 1.950 1.00 37.38 117 SER A O 1
ATOM 918 N N . ASN A 1 118 ? -11.788 15.446 2.314 1.00 39.16 118 ASN A N 1
ATOM 919 C CA . ASN A 1 118 ? -10.485 15.892 2.817 1.00 39.16 118 ASN A CA 1
ATOM 920 C C . ASN A 1 118 ? -9.287 15.288 2.051 1.00 39.16 118 ASN A C 1
ATOM 922 O O . ASN A 1 118 ? -8.287 14.916 2.667 1.00 39.16 118 ASN A O 1
ATOM 926 N N . ILE A 1 119 ? -9.355 15.159 0.719 1.00 40.72 119 ILE A N 1
ATOM 927 C CA . ILE A 1 119 ? -8.133 14.926 -0.073 1.00 40.72 119 ILE A CA 1
ATOM 928 C C . ILE A 1 119 ? -7.407 16.267 -0.216 1.00 40.72 119 ILE A C 1
ATOM 930 O O . ILE A 1 119 ? -7.726 17.071 -1.088 1.00 40.72 119 ILE A O 1
ATOM 934 N N . THR A 1 120 ? -6.430 16.514 0.654 1.00 38.50 120 THR A N 1
ATOM 935 C CA . THR A 1 120 ? -5.521 17.658 0.524 1.00 38.50 120 THR A CA 1
ATOM 936 C C . THR A 1 120 ? -4.321 17.236 -0.316 1.00 38.50 120 THR A C 1
ATOM 938 O O . THR A 1 120 ? -3.415 16.560 0.165 1.00 38.50 120 THR A O 1
ATOM 941 N N . THR A 1 121 ? -4.294 17.636 -1.585 1.00 34.66 121 THR A N 1
ATOM 942 C CA . THR A 1 121 ? -3.097 17.530 -2.426 1.00 34.66 121 THR A CA 1
ATOM 943 C C . THR A 1 121 ? -2.207 18.746 -2.189 1.00 34.66 121 THR A C 1
ATOM 945 O O . THR A 1 121 ? -2.522 19.841 -2.649 1.00 34.66 121 THR A O 1
ATOM 948 N N . GLY A 1 122 ? -1.101 18.579 -1.465 1.00 31.56 122 GLY A N 1
ATOM 949 C CA . GLY A 1 122 ? -0.118 19.646 -1.281 1.00 31.56 122 GLY A CA 1
ATOM 950 C C . GLY A 1 122 ? 0.862 19.374 -0.146 1.00 31.56 122 GLY A C 1
ATOM 951 O O . GLY A 1 122 ? 0.509 18.774 0.861 1.00 31.56 122 GLY A O 1
ATOM 952 N N . THR A 1 123 ? 2.096 19.841 -0.318 1.00 35.22 123 THR A N 1
ATOM 953 C CA . THR A 1 123 ? 3.296 19.671 0.527 1.00 35.22 123 THR A CA 1
ATOM 954 C C . THR A 1 123 ? 3.188 20.208 1.963 1.00 35.22 123 THR A C 1
ATOM 956 O O . THR A 1 123 ? 4.174 20.218 2.693 1.00 35.22 123 THR A O 1
ATOM 959 N N . THR A 1 124 ? 2.009 20.650 2.387 1.00 30.98 124 THR A N 1
ATOM 960 C CA . THR A 1 124 ? 1.737 21.191 3.717 1.00 30.98 124 THR A CA 1
ATOM 961 C C . THR A 1 124 ? 0.642 20.372 4.379 1.00 30.98 124 THR A C 1
ATOM 963 O O . THR A 1 124 ? -0.469 20.279 3.854 1.00 30.98 124 THR A O 1
ATOM 966 N N . LEU A 1 125 ? 0.960 19.806 5.549 1.00 34.38 125 LEU A N 1
ATOM 967 C CA . LEU A 1 125 ? 0.009 19.205 6.485 1.00 34.38 125 LEU A CA 1
ATOM 968 C C . LEU A 1 125 ? -0.938 20.293 7.015 1.00 34.38 125 LEU A C 1
ATOM 970 O O . LEU A 1 125 ? -0.825 20.733 8.153 1.00 34.38 125 LEU A O 1
ATOM 974 N N . ASN A 1 126 ? -1.864 20.758 6.183 1.00 26.98 126 ASN A N 1
ATOM 975 C CA . ASN A 1 126 ? -2.960 21.586 6.653 1.00 26.98 126 ASN A CA 1
ATOM 976 C C . ASN A 1 126 ? -4.014 20.639 7.220 1.00 26.98 126 ASN A C 1
ATOM 978 O O . ASN A 1 126 ? -4.679 19.902 6.492 1.00 26.98 126 ASN A O 1
ATOM 982 N N . THR A 1 127 ? -4.114 20.634 8.547 1.00 27.25 127 THR A N 1
ATOM 983 C CA . THR A 1 127 ? -5.182 19.987 9.304 1.00 27.25 127 THR A CA 1
ATOM 984 C C . THR A 1 127 ? -6.531 20.489 8.810 1.00 27.25 127 THR A C 1
ATOM 986 O O . THR A 1 127 ? -6.880 21.647 9.023 1.00 27.25 127 THR A O 1
ATOM 989 N N . VAL A 1 128 ? -7.297 19.610 8.169 1.00 32.03 128 VAL A N 1
ATOM 990 C CA . VAL A 1 128 ? -8.710 19.849 7.885 1.00 32.03 128 VAL A CA 1
ATOM 991 C C . VAL A 1 128 ? -9.512 19.324 9.071 1.00 32.03 128 VAL A C 1
ATOM 993 O O . VAL A 1 128 ? -9.659 18.116 9.264 1.00 32.03 128 VAL A O 1
ATOM 996 N N . THR A 1 129 ? -9.994 20.247 9.897 1.00 26.94 129 THR A N 1
ATOM 997 C CA . THR A 1 129 ? -11.025 19.993 10.905 1.00 26.94 129 THR A CA 1
ATOM 998 C C . THR A 1 129 ? -12.375 19.996 10.194 1.00 26.94 129 THR A C 1
ATOM 1000 O O . THR A 1 129 ? -12.747 21.006 9.602 1.00 26.94 129 THR A O 1
ATOM 1003 N N . LEU A 1 130 ? -13.117 18.889 10.237 1.00 31.27 130 LEU A N 1
ATOM 1004 C CA . LEU A 1 130 ? -14.537 18.911 9.887 1.00 31.27 130 LEU A CA 1
ATOM 1005 C C . LEU A 1 130 ? -15.321 19.379 11.106 1.00 31.27 130 LEU A C 1
ATOM 1007 O O . LEU A 1 130 ? -15.251 18.766 12.171 1.00 31.27 130 LEU A O 1
ATOM 1011 N N . ALA A 1 131 ? -16.033 20.488 10.928 1.00 26.70 131 ALA A N 1
ATOM 1012 C CA . ALA A 1 131 ? -17.028 20.963 11.864 1.00 26.70 131 ALA A CA 1
ATOM 1013 C C . ALA A 1 131 ? -18.132 19.914 12.010 1.00 26.70 131 ALA A C 1
ATOM 1015 O O . ALA A 1 131 ? -18.682 19.420 11.025 1.00 26.70 131 ALA A O 1
ATOM 1016 N N . SER A 1 132 ? -18.454 19.605 13.260 1.00 29.50 132 SER A N 1
ATOM 1017 C CA . SER A 1 132 ? -19.677 18.924 13.650 1.00 29.50 132 SER A CA 1
ATOM 1018 C C . SER A 1 132 ? -20.872 19.688 13.082 1.00 29.50 132 SER A C 1
ATOM 1020 O O . SER A 1 132 ? -20.983 20.901 13.260 1.00 29.50 132 SER A O 1
ATOM 1022 N N . SER A 1 133 ? -21.792 19.001 12.420 1.00 28.84 133 SER A N 1
ATOM 1023 C CA . SER A 1 133 ? -23.145 19.514 12.228 1.00 28.84 133 SER A CA 1
ATOM 1024 C C . SER A 1 133 ? -24.111 18.360 12.445 1.00 28.84 133 SER A C 1
ATOM 1026 O O . SER A 1 133 ? -24.134 17.408 11.671 1.00 28.84 133 SER A O 1
ATOM 1028 N N . ILE A 1 134 ? -24.726 18.466 13.626 1.00 33.62 134 ILE A N 1
ATOM 1029 C CA . ILE A 1 134 ? -26.014 17.968 14.129 1.00 33.62 134 ILE A CA 1
ATOM 1030 C C . ILE A 1 134 ? -26.855 17.214 13.097 1.00 33.62 134 ILE A C 1
ATOM 1032 O O . ILE A 1 134 ? -27.128 17.799 12.027 1.00 33.62 134 ILE A O 1
#